Protein AF-A0A8T4SH89-F1 (afdb_monomer)

Sequence (65 aa):
MGVKWFREKKYEKYRLYYLIYEEHKSVFMVAISEKKDQQKVINTIRLLLDFFKEELENLLRNKST

pLDDT: mean 90.33, std 10.92, range [44.03, 97.5]

Nearest PDB structures (foldseek):
  8f5p-assembly1_E  TM=9.222E-01  e=1.612E+00  Leishmania tarentolae
  3kvp-assembly1_C  TM=8.195E-01  e=1.612E+00  Bacillus subtilis
  3kvp-assembly1_D  TM=7.436E-01  e=1.612E+00  Bacillus subtilis
  3kvp-assembly1_B  TM=8.885E-01  e=2.088E+00  Bacillus subtilis
  5mu3-assembly1_B  TM=3.163E-01  e=3.284E+00  Kluyveromyces lactis NRRL Y-1140

Foldseek 3Di:
DDDPQWDWDDDPQKIWIWGQDVVVNDIGTDDMDGPVCVVVVVVVCVVCVVVSVVVVVVVVVVVVD

Structure (mmCIF, N/CA/C/O backbone):
data_AF-A0A8T4SH89-F1
#
_entry.id   AF-A0A8T4SH89-F1
#
loop_
_atom_site.group_PDB
_atom_site.id
_atom_site.type_symbol
_atom_site.label_atom_id
_atom_site.label_alt_id
_atom_site.label_comp_id
_atom_site.label_asym_id
_atom_site.label_entity_id
_atom_site.label_seq_id
_atom_site.pdbx_PDB_ins_code
_atom_site.Cartn_x
_atom_site.Cartn_y
_atom_site.Cartn_z
_atom_site.occupancy
_atom_site.B_iso_or_equiv
_atom_site.auth_seq_id
_atom_site.auth_comp_id
_atom_site.auth_asym_id
_atom_site.auth_atom_id
_atom_site.pdbx_PDB_model_num
ATOM 1 N N . MET A 1 1 ? 9.428 -10.717 7.309 1.00 44.03 1 MET A N 1
ATOM 2 C CA . MET A 1 1 ? 8.746 -9.695 8.135 1.00 44.03 1 MET A CA 1
ATOM 3 C C . MET A 1 1 ? 7.388 -9.390 7.516 1.00 44.03 1 MET A C 1
ATOM 5 O O . MET A 1 1 ? 7.326 -8.656 6.539 1.00 44.03 1 MET A O 1
ATOM 9 N N . GLY A 1 2 ? 6.329 -10.044 7.997 1.00 55.41 2 GLY A N 1
ATOM 10 C CA . GLY A 1 2 ? 4.968 -9.867 7.485 1.00 55.41 2 GLY A CA 1
ATOM 11 C C . GLY A 1 2 ? 4.206 -8.897 8.373 1.00 55.41 2 GLY A C 1
ATOM 12 O O . GLY A 1 2 ? 3.851 -9.248 9.494 1.00 55.41 2 GLY A O 1
ATOM 13 N N . VAL A 1 3 ? 3.987 -7.678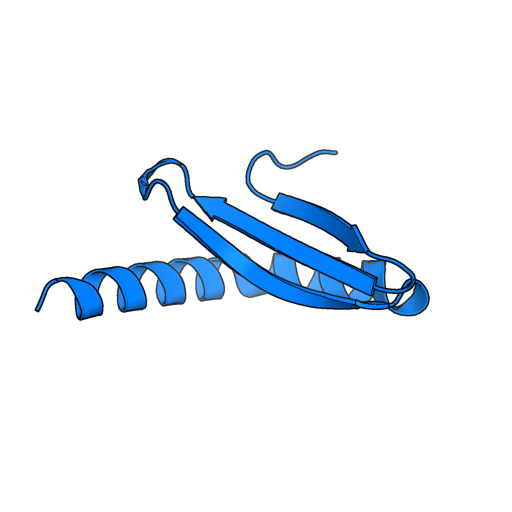 7.893 1.00 70.62 3 VAL A N 1
ATOM 14 C CA . VAL A 1 3 ? 3.133 -6.717 8.592 1.00 70.62 3 VAL A CA 1
ATOM 15 C C . VAL A 1 3 ? 1.683 -7.158 8.393 1.00 70.62 3 VAL A C 1
ATOM 17 O O . VAL A 1 3 ? 1.275 -7.375 7.256 1.00 70.62 3 VAL A O 1
ATOM 20 N N . LYS A 1 4 ? 0.918 -7.360 9.477 1.00 78.56 4 LYS A N 1
ATOM 21 C CA . LYS A 1 4 ? -0.428 -7.974 9.416 1.00 78.56 4 LYS A CA 1
ATOM 22 C C . LYS A 1 4 ? -1.395 -7.226 8.487 1.00 78.56 4 LYS A C 1
ATOM 24 O O . LYS A 1 4 ? -2.221 -7.862 7.834 1.00 78.56 4 LYS A O 1
ATOM 29 N N . TRP A 1 5 ? -1.235 -5.907 8.406 1.00 86.19 5 TRP A N 1
ATOM 30 C CA . TRP A 1 5 ? -2.073 -4.999 7.633 1.00 86.19 5 TRP A CA 1
ATOM 31 C C . TRP A 1 5 ? -1.679 -4.889 6.152 1.00 86.19 5 TRP A C 1
ATOM 33 O O . TRP A 1 5 ? -2.475 -4.388 5.373 1.00 86.19 5 TRP A O 1
ATOM 43 N N . PHE A 1 6 ? -0.503 -5.359 5.717 1.00 93.69 6 PHE A N 1
ATOM 44 C CA . PHE A 1 6 ? -0.060 -5.254 4.318 1.00 93.69 6 PHE A CA 1
ATOM 45 C C . PHE A 1 6 ? -0.136 -6.597 3.602 1.00 93.69 6 PHE A C 1
ATOM 47 O O . PHE A 1 6 ? 0.428 -7.591 4.071 1.00 93.69 6 PHE A O 1
ATOM 54 N N . ARG A 1 7 ? -0.761 -6.629 2.425 1.00 94.12 7 ARG A N 1
ATOM 55 C CA . ARG A 1 7 ? -0.845 -7.836 1.601 1.00 94.12 7 ARG A CA 1
ATOM 56 C C . ARG A 1 7 ? -0.466 -7.565 0.152 1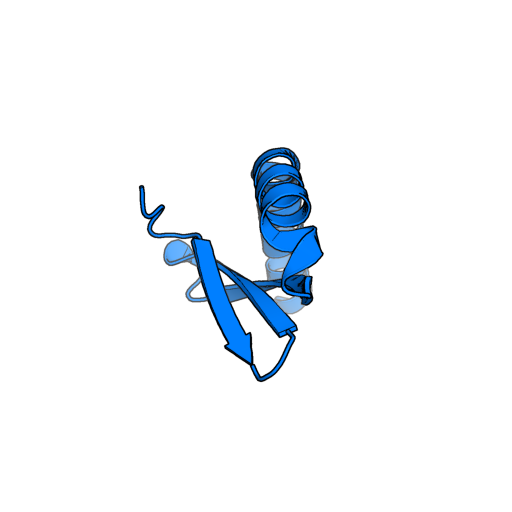.00 94.12 7 ARG A C 1
ATOM 58 O O . ARG A 1 7 ? -0.749 -6.512 -0.409 1.00 94.12 7 ARG A O 1
ATOM 65 N N . GLU A 1 8 ? 0.142 -8.582 -0.447 1.00 95.44 8 GLU A N 1
ATOM 66 C CA . GLU A 1 8 ? 0.412 -8.677 -1.877 1.00 95.44 8 GLU A CA 1
ATOM 67 C C . GLU A 1 8 ? -0.341 -9.893 -2.425 1.00 95.44 8 GLU A C 1
ATOM 69 O O . GLU A 1 8 ? -0.224 -10.992 -1.875 1.00 95.44 8 GLU A O 1
ATOM 74 N N . LYS A 1 9 ? -1.069 -9.719 -3.530 1.00 95.50 9 LYS A N 1
ATOM 75 C CA . LYS A 1 9 ? -1.631 -10.816 -4.325 1.00 95.50 9 LYS A CA 1
ATOM 76 C C . LYS A 1 9 ? -0.991 -10.815 -5.707 1.00 95.50 9 LYS A C 1
ATOM 78 O O . LYS A 1 9 ? -0.987 -9.797 -6.393 1.00 95.50 9 LYS A O 1
ATOM 83 N N . LYS A 1 10 ? -0.452 -11.960 -6.119 1.00 96.44 10 LYS A N 1
ATOM 84 C CA . LYS A 1 10 ? 0.101 -12.149 -7.465 1.00 96.44 10 LYS A CA 1
ATOM 85 C C . LYS A 1 10 ? -1.014 -12.509 -8.438 1.00 96.44 10 LYS A C 1
ATOM 87 O O . LYS A 1 10 ? -1.881 -13.315 -8.100 1.00 96.44 10 LYS A O 1
ATOM 92 N N . TYR A 1 11 ? 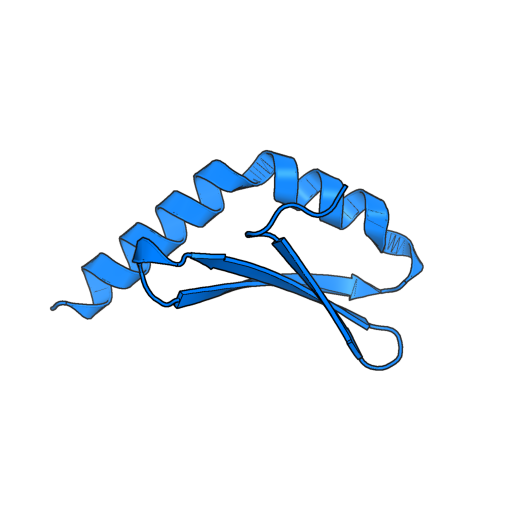-0.959 -11.930 -9.628 1.00 95.38 11 TYR A N 1
ATOM 93 C CA . TYR A 1 11 ? -1.845 -12.259 -10.734 1.00 95.38 11 TYR A CA 1
ATOM 94 C C . TYR A 1 11 ? -1.067 -12.132 -12.043 1.00 95.38 11 TYR A C 1
ATOM 96 O O . TYR A 1 11 ? -0.734 -11.023 -12.462 1.00 95.38 11 TYR A O 1
ATOM 104 N N . GLU A 1 12 ? -0.733 -13.264 -12.662 1.00 95.38 12 GLU A N 1
ATOM 105 C CA . GLU A 1 12 ? 0.176 -13.319 -13.814 1.00 95.38 12 GLU A CA 1
ATOM 106 C C . GLU A 1 12 ? 1.487 -12.554 -13.540 1.00 95.38 12 GLU A C 1
ATOM 108 O O . GLU A 1 12 ? 2.175 -12.795 -12.542 1.00 95.38 12 GLU A O 1
ATOM 113 N N . LYS A 1 13 ? 1.832 -11.590 -14.401 1.00 95.81 13 LYS A N 1
ATOM 114 C CA . LYS A 1 13 ? 3.000 -10.714 -14.244 1.00 95.81 13 LYS A CA 1
ATOM 115 C C . LYS A 1 13 ? 2.803 -9.568 -13.244 1.00 95.81 13 LYS A C 1
ATOM 117 O O . LYS A 1 13 ? 3.764 -8.844 -12.970 1.00 95.81 13 LYS A O 1
ATOM 122 N N . TYR A 1 14 ? 1.593 -9.402 -12.713 1.00 97.25 14 TYR A N 1
ATOM 123 C CA . TYR A 1 14 ? 1.210 -8.302 -11.836 1.00 97.25 14 TYR A CA 1
ATOM 124 C C . TYR A 1 14 ? 1.199 -8.690 -10.356 1.00 97.25 14 TYR A C 1
ATOM 126 O O . TYR A 1 14 ? 1.052 -9.851 -9.961 1.00 97.25 14 TYR A O 1
ATOM 134 N N . ARG A 1 15 ? 1.311 -7.664 -9.520 1.00 96.88 15 ARG A N 1
ATOM 135 C CA . ARG A 1 15 ? 1.169 -7.700 -8.071 1.00 96.88 15 ARG A CA 1
ATOM 136 C C . ARG A 1 15 ? 0.204 -6.622 -7.646 1.00 96.88 15 ARG A C 1
ATOM 138 O O . ARG A 1 15 ? 0.445 -5.449 -7.910 1.00 96.88 15 ARG A O 1
ATOM 145 N N . LEU A 1 16 ? -0.864 -7.033 -6.984 1.00 97.19 16 LEU A N 1
ATOM 146 C CA . LEU A 1 16 ? -1.817 -6.141 -6.352 1.00 97.19 16 LEU A CA 1
ATOM 147 C C . LEU A 1 16 ? -1.422 -5.966 -4.893 1.00 97.19 16 LEU A C 1
ATOM 149 O O . LEU A 1 16 ? -1.223 -6.955 -4.184 1.00 97.19 16 LEU A O 1
ATOM 153 N N . TYR A 1 17 ? -1.348 -4.719 -4.452 1.00 96.88 17 TYR A N 1
ATOM 154 C CA . TYR A 1 17 ? -1.038 -4.364 -3.076 1.00 96.88 17 TYR A CA 1
ATOM 155 C C . TYR A 1 17 ? -2.257 -3.761 -2.414 1.00 96.88 17 TYR A C 1
ATOM 157 O O . TYR A 1 17 ? -2.896 -2.860 -2.964 1.00 96.88 17 TYR A O 1
ATOM 165 N N . TYR A 1 18 ? -2.561 -4.252 -1.221 1.00 96.25 18 TYR A N 1
ATOM 166 C CA . TYR A 1 18 ? -3.697 -3.780 -0.454 1.00 96.25 18 TYR A CA 1
ATOM 167 C C . TYR A 1 18 ? -3.403 -3.758 1.041 1.00 96.25 18 TYR A C 1
ATOM 169 O O . TYR A 1 18 ? -2.604 -4.545 1.562 1.00 96.25 18 TYR A O 1
ATOM 177 N N . LEU A 1 19 ? -4.067 -2.824 1.708 1.00 94.56 19 LEU A N 1
ATOM 178 C CA . LEU A 1 19 ? -4.024 -2.604 3.141 1.00 94.56 19 LEU A CA 1
ATOM 179 C C . LEU A 1 19 ? -5.308 -3.147 3.772 1.00 94.56 19 LEU A C 1
ATOM 181 O O . LEU A 1 19 ? -6.402 -2.924 3.253 1.00 94.56 19 LEU A O 1
ATOM 185 N N . ILE A 1 20 ? -5.172 -3.883 4.870 1.00 93.25 20 ILE A N 1
ATOM 186 C CA . ILE A 1 20 ? -6.281 -4.397 5.674 1.00 93.25 20 ILE A CA 1
ATOM 187 C C . ILE A 1 20 ? -6.416 -3.507 6.905 1.00 93.25 20 ILE A C 1
ATOM 189 O O . ILE A 1 20 ? -5.501 -3.452 7.728 1.00 93.25 20 ILE A O 1
ATOM 193 N N . TYR A 1 21 ? -7.577 -2.871 7.042 1.00 89.56 21 TYR A N 1
ATOM 194 C CA . TYR A 1 21 ? -7.950 -2.077 8.209 1.00 89.56 21 TYR A CA 1
ATOM 195 C C . TYR A 1 21 ? -9.044 -2.819 8.978 1.00 89.56 21 TYR A C 1
ATOM 197 O O . TYR A 1 21 ? -10.227 -2.728 8.643 1.00 89.56 21 TYR A O 1
ATOM 205 N N . GLU A 1 22 ? -8.638 -3.594 9.989 1.00 87.38 22 GLU A N 1
ATOM 206 C CA . GLU A 1 22 ? -9.546 -4.443 10.777 1.00 87.38 22 GLU A CA 1
ATOM 207 C C . GLU A 1 22 ? -10.608 -3.618 11.520 1.00 87.38 22 GLU A C 1
ATOM 209 O O . GLU A 1 22 ? -11.777 -3.999 11.522 1.00 87.38 22 GLU A O 1
ATOM 214 N N . GLU A 1 23 ? -10.228 -2.452 12.051 1.00 86.75 23 GLU A N 1
ATOM 215 C CA . GLU A 1 23 ? -11.126 -1.512 12.743 1.00 86.75 23 GLU A CA 1
ATOM 216 C C . GLU A 1 23 ? -12.300 -1.072 11.858 1.00 86.75 23 GLU A C 1
ATOM 218 O O . GLU A 1 23 ? -13.439 -0.986 12.312 1.00 86.75 23 GLU A O 1
ATOM 223 N N . HIS A 1 24 ? -12.040 -0.873 10.566 1.00 86.31 24 HIS A N 1
ATOM 224 C CA . HIS A 1 24 ? -13.039 -0.451 9.586 1.00 86.31 24 HIS A CA 1
ATOM 225 C C . HIS A 1 24 ? -13.627 -1.615 8.779 1.00 86.31 24 HIS A C 1
ATOM 227 O O . HIS A 1 24 ? -14.382 -1.374 7.835 1.00 86.31 24 HIS A O 1
ATOM 233 N N . LYS A 1 25 ? -13.246 -2.868 9.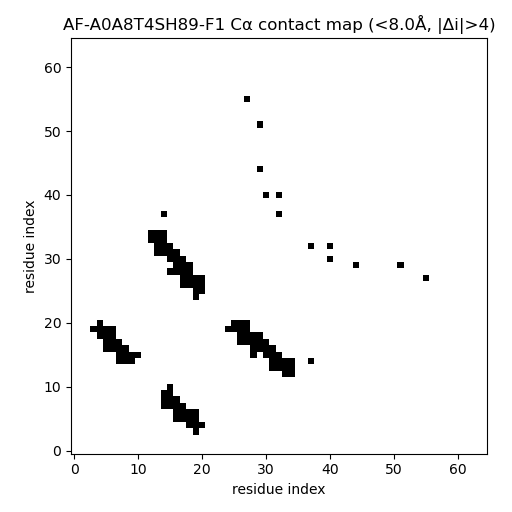083 1.00 88.50 25 LYS A N 1
ATOM 234 C CA . LYS A 1 25 ? -13.573 -4.072 8.289 1.00 88.50 25 LYS A CA 1
ATOM 235 C C . LYS A 1 25 ? -13.404 -3.847 6.778 1.00 88.50 25 LYS A C 1
ATOM 237 O O . LYS A 1 25 ? -14.226 -4.288 5.977 1.00 88.50 25 LYS A O 1
ATOM 242 N N . SER A 1 26 ? -12.352 -3.122 6.400 1.00 88.62 26 SER A N 1
ATOM 243 C CA . SER A 1 26 ? -12.166 -2.598 5.045 1.00 88.62 26 SER A CA 1
ATOM 244 C C . SER A 1 26 ? -10.835 -3.039 4.447 1.00 88.62 26 SER A C 1
ATOM 246 O O . SER A 1 26 ? -9.832 -3.200 5.148 1.00 88.62 26 SER A O 1
ATOM 248 N N . VAL A 1 27 ? -10.829 -3.218 3.126 1.00 92.56 27 VAL A N 1
ATOM 249 C CA . VAL A 1 27 ? -9.624 -3.476 2.333 1.00 92.56 27 VAL A CA 1
ATOM 250 C C . VAL A 1 27 ? -9.422 -2.316 1.371 1.00 92.56 27 VAL A C 1
ATOM 252 O O . VAL A 1 27 ? -10.334 -1.976 0.620 1.00 92.56 27 VAL A O 1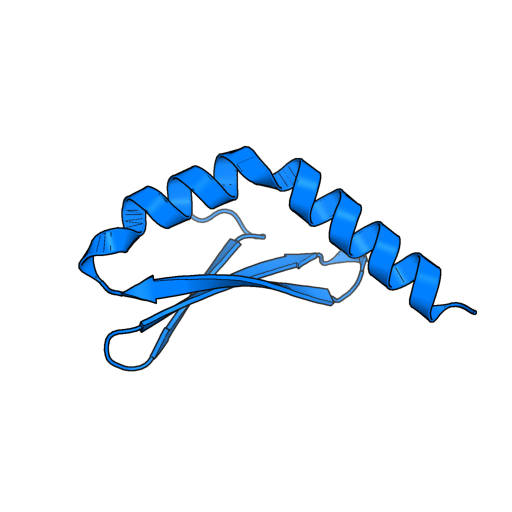
ATOM 255 N N . PHE A 1 28 ? -8.222 -1.739 1.371 1.00 94.50 28 PHE A N 1
ATOM 256 C CA . PHE A 1 28 ? -7.879 -0.605 0.523 1.00 94.50 28 PHE A CA 1
ATOM 257 C C . PHE A 1 28 ? -6.763 -0.979 -0.449 1.00 94.50 28 PHE A C 1
ATOM 259 O O . PHE A 1 28 ? -5.643 -1.284 -0.041 1.00 94.50 28 PHE A O 1
ATOM 266 N N . MET A 1 29 ? -7.075 -1.021 -1.744 1.00 94.94 29 MET A N 1
ATOM 267 C CA . MET A 1 29 ? -6.093 -1.311 -2.789 1.00 94.94 29 MET A CA 1
ATOM 268 C C . MET A 1 29 ? -5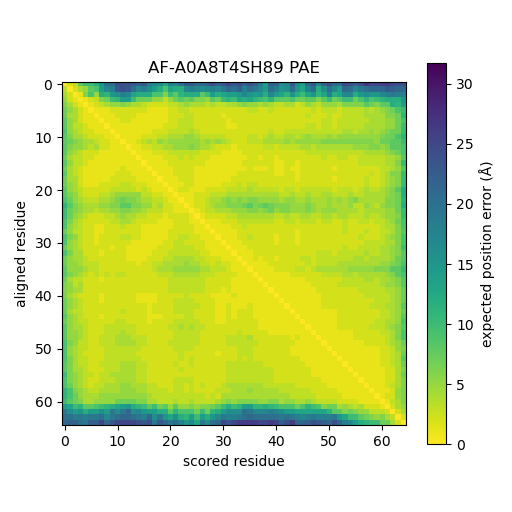.278 -0.051 -3.081 1.00 94.94 29 MET A C 1
ATOM 270 O O . MET A 1 29 ? -5.848 0.974 -3.436 1.00 94.94 29 MET A O 1
ATOM 274 N N . VAL A 1 30 ? -3.955 -0.141 -2.953 1.00 96.00 30 VAL A N 1
ATOM 275 C CA . VAL A 1 30 ? -3.069 1.037 -2.979 1.00 96.00 30 VAL A CA 1
ATOM 276 C C . VAL A 1 30 ? -2.118 1.067 -4.168 1.00 96.00 30 VAL A C 1
ATOM 278 O O . VAL A 1 30 ? -1.626 2.130 -4.530 1.00 96.00 30 VAL A O 1
ATOM 281 N N . ALA A 1 31 ? -1.839 -0.081 -4.793 1.00 96.50 31 ALA A N 1
ATOM 282 C CA . ALA A 1 31 ? -0.992 -0.126 -5.980 1.00 96.50 31 ALA A CA 1
ATOM 283 C C . ALA A 1 31 ? -1.163 -1.420 -6.782 1.00 96.50 31 ALA A C 1
ATOM 285 O O . ALA A 1 31 ? -1.531 -2.470 -6.248 1.00 96.50 31 ALA A O 1
ATOM 286 N N . ILE A 1 32 ? -0.782 -1.345 -8.057 1.00 96.94 32 ILE A N 1
ATOM 287 C CA . ILE A 1 32 ? -0.529 -2.492 -8.928 1.00 96.94 32 ILE A CA 1
ATOM 288 C C . ILE A 1 32 ? 0.867 -2.312 -9.527 1.00 96.94 32 ILE A C 1
ATOM 290 O O . ILE A 1 32 ? 1.223 -1.209 -9.939 1.00 96.94 32 ILE A O 1
ATOM 294 N N . SER A 1 33 ? 1.673 -3.370 -9.569 1.00 97.44 33 SER A N 1
ATOM 295 C CA . SER A 1 33 ? 3.005 -3.321 -10.186 1.00 97.44 33 SER A CA 1
ATOM 296 C C . SER A 1 33 ? 3.372 -4.617 -10.895 1.00 97.44 33 SER A C 1
ATOM 298 O O . SER A 1 33 ? 2.736 -5.648 -10.689 1.00 97.44 33 SER A O 1
ATOM 300 N N . GLU A 1 34 ? 4.399 -4.579 -11.742 1.00 97.50 34 GLU A N 1
ATOM 301 C CA . GLU A 1 34 ? 5.004 -5.787 -12.307 1.00 97.50 34 GLU A CA 1
ATOM 302 C C . GLU A 1 34 ? 6.089 -6.371 -11.393 1.00 97.50 34 GLU A C 1
ATOM 304 O O . GLU A 1 34 ? 6.477 -5.797 -10.367 1.00 97.50 34 GLU A O 1
ATOM 309 N N . LYS A 1 35 ? 6.648 -7.527 -11.789 1.00 94.62 35 LYS A N 1
ATOM 310 C CA . LYS A 1 35 ? 7.6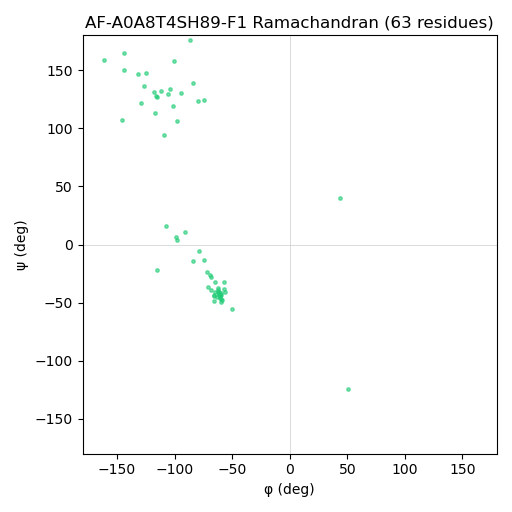46 -8.205 -10.962 1.00 94.62 35 LYS A CA 1
ATOM 311 C C . LYS A 1 35 ? 8.864 -7.323 -10.620 1.00 94.62 35 LYS A C 1
ATOM 313 O O . LYS A 1 35 ? 9.373 -7.366 -9.498 1.00 94.62 35 LYS A O 1
ATOM 318 N N . LYS A 1 36 ? 9.325 -6.561 -11.610 1.00 96.56 36 LYS A N 1
ATOM 319 C CA . LYS A 1 36 ? 10.553 -5.754 -11.575 1.00 96.56 36 LYS A CA 1
ATOM 320 C C . LYS A 1 36 ? 10.487 -4.561 -10.613 1.00 96.56 36 LYS A C 1
ATOM 322 O O . LYS A 1 36 ? 11.507 -4.191 -10.046 1.00 96.56 36 LYS A O 1
ATOM 327 N N . ASP A 1 37 ? 9.295 -4.022 -10.358 1.00 96.81 37 ASP A N 1
ATOM 328 C CA . ASP A 1 37 ? 9.111 -2.781 -9.589 1.00 96.81 37 ASP A CA 1
ATOM 329 C C . ASP A 1 37 ? 8.743 -3.026 -8.116 1.00 96.81 37 ASP A C 1
ATOM 331 O O . ASP A 1 37 ? 8.460 -2.087 -7.371 1.00 96.81 37 ASP A O 1
ATOM 335 N N . GLN A 1 38 ? 8.762 -4.289 -7.670 1.00 93.75 38 GLN A N 1
ATOM 336 C CA . GLN A 1 38 ? 8.240 -4.713 -6.364 1.00 93.75 38 GLN A CA 1
ATOM 337 C C . GLN A 1 38 ? 8.754 -3.874 -5.201 1.00 93.75 38 GLN A C 1
ATOM 339 O O . GLN A 1 38 ? 7.976 -3.341 -4.417 1.00 93.75 38 GLN A O 1
ATOM 344 N N . GLN A 1 39 ? 10.079 -3.791 -5.076 1.00 95.94 39 GLN A N 1
ATOM 345 C CA . GLN A 1 39 ? 10.706 -3.209 -3.900 1.00 95.94 39 GLN A CA 1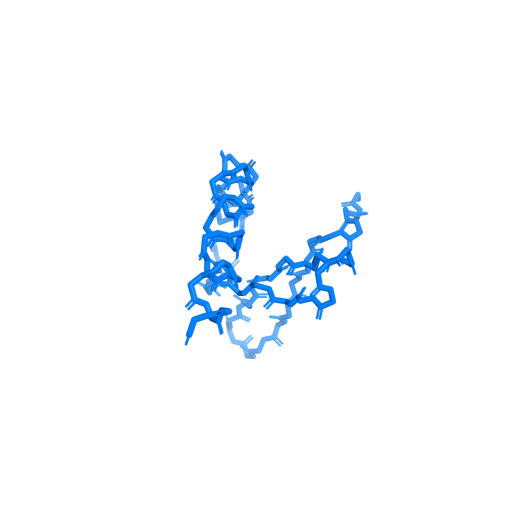
ATOM 346 C C . GLN A 1 39 ? 10.489 -1.699 -3.869 1.00 95.94 39 GLN A C 1
ATOM 348 O O . GLN A 1 39 ? 10.238 -1.140 -2.804 1.00 95.94 39 GLN A O 1
ATOM 353 N N . LYS A 1 40 ? 10.516 -1.058 -5.044 1.00 97.00 40 LYS A N 1
ATOM 354 C CA . LYS A 1 40 ? 10.206 0.362 -5.196 1.00 97.00 40 LYS A CA 1
ATOM 355 C C . LYS A 1 40 ? 8.782 0.645 -4.724 1.00 97.00 40 LYS A C 1
ATOM 357 O O . LYS A 1 40 ? 8.594 1.514 -3.882 1.00 97.00 40 LYS A O 1
ATOM 362 N N . VAL A 1 41 ? 7.810 -0.141 -5.188 1.00 96.69 41 VAL A N 1
ATOM 363 C CA . VAL A 1 41 ? 6.400 0.034 -4.814 1.00 96.69 41 VAL A CA 1
ATOM 364 C C . VAL A 1 41 ? 6.166 -0.239 -3.331 1.00 96.69 41 VAL A C 1
ATOM 366 O O . VAL A 1 41 ? 5.521 0.565 -2.668 1.00 96.69 41 VAL A O 1
ATOM 369 N N . ILE A 1 42 ? 6.749 -1.302 -2.768 1.00 95.06 42 ILE A N 1
ATOM 370 C CA . ILE A 1 42 ? 6.660 -1.581 -1.324 1.00 95.06 42 ILE A CA 1
ATOM 371 C C . ILE A 1 42 ? 7.247 -0.424 -0.503 1.00 95.06 42 ILE A C 1
ATOM 373 O O . ILE A 1 42 ? 6.662 -0.037 0.508 1.00 95.06 42 ILE A O 1
ATOM 377 N N . ASN A 1 43 ? 8.380 0.144 -0.925 1.00 95.94 43 ASN A N 1
ATOM 378 C CA . ASN A 1 43 ? 8.994 1.277 -0.234 1.00 95.94 43 ASN A CA 1
ATOM 379 C C . ASN A 1 43 ? 8.108 2.525 -0.309 1.00 95.94 43 ASN A C 1
ATOM 381 O O . ASN A 1 43 ? 7.891 3.168 0.712 1.00 95.94 43 ASN A O 1
ATOM 385 N N . THR A 1 44 ? 7.544 2.828 -1.480 1.00 96.19 44 THR A N 1
ATOM 386 C CA . THR A 1 44 ? 6.597 3.938 -1.641 1.00 96.19 44 THR A CA 1
ATOM 387 C C . THR A 1 44 ? 5.359 3.753 -0.767 1.00 96.19 44 THR A C 1
ATOM 389 O O . THR A 1 44 ? 4.968 4.689 -0.081 1.00 96.19 44 THR A O 1
ATOM 392 N N . ILE A 1 45 ? 4.784 2.547 -0.714 1.00 94.69 45 ILE A N 1
ATOM 393 C CA . ILE A 1 45 ? 3.608 2.280 0.127 1.00 94.69 45 ILE A CA 1
ATOM 394 C C . ILE A 1 45 ? 3.924 2.519 1.601 1.00 94.69 45 ILE A C 1
ATOM 396 O O . ILE A 1 45 ? 3.116 3.116 2.301 1.00 94.69 45 ILE A O 1
ATOM 400 N N . ARG A 1 46 ? 5.107 2.101 2.066 1.00 92.75 46 ARG A N 1
ATOM 401 C CA . ARG A 1 46 ? 5.549 2.338 3.448 1.00 92.75 46 ARG A CA 1
ATOM 402 C C . ARG A 1 46 ? 5.684 3.821 3.784 1.00 92.75 46 ARG A C 1
ATOM 404 O O . ARG A 1 46 ? 5.369 4.199 4.903 1.00 92.75 46 ARG A O 1
ATOM 411 N N . LEU A 1 47 ? 6.147 4.636 2.837 1.00 95.31 47 LEU A N 1
ATOM 412 C CA . LEU A 1 47 ? 6.277 6.086 3.020 1.00 95.31 47 LEU A CA 1
ATOM 413 C C . LEU A 1 47 ? 4.922 6.806 3.036 1.00 95.31 47 LEU A C 1
ATOM 415 O O . LEU A 1 47 ? 4.825 7.890 3.594 1.00 95.31 47 LEU A O 1
ATOM 419 N N . LEU A 1 48 ? 3.892 6.212 2.429 1.00 95.25 48 LEU A N 1
ATOM 420 C CA . LEU A 1 48 ? 2.566 6.811 2.263 1.00 95.25 48 LEU A CA 1
ATOM 421 C C . LEU A 1 48 ? 1.494 6.180 3.167 1.00 95.25 48 LEU A C 1
ATOM 423 O O . LEU A 1 48 ? 0.306 6.361 2.917 1.00 95.25 48 LEU A O 1
ATOM 427 N N . LEU A 1 49 ? 1.872 5.421 4.202 1.00 91.12 49 LEU A N 1
ATOM 428 C CA . LEU A 1 49 ? 0.899 4.711 5.045 1.00 91.12 49 LEU A CA 1
ATOM 429 C C . LEU A 1 49 ? -0.084 5.642 5.741 1.00 91.12 49 LEU A C 1
ATOM 431 O O . LEU A 1 49 ? -1.283 5.368 5.728 1.00 91.12 49 LEU A O 1
ATOM 435 N N . ASP A 1 50 ? 0.425 6.726 6.321 1.00 91.56 50 ASP A N 1
ATOM 436 C CA . ASP A 1 50 ? -0.405 7.690 7.040 1.00 91.56 50 ASP A CA 1
ATOM 437 C C . ASP A 1 50 ? -1.375 8.380 6.076 1.00 91.56 50 ASP A C 1
ATOM 439 O O . ASP A 1 50 ? -2.567 8.466 6.357 1.00 91.56 50 ASP A O 1
ATOM 443 N N . PHE A 1 51 ? -0.892 8.730 4.880 1.00 94.56 51 PHE A N 1
ATOM 444 C CA . PHE A 1 51 ? -1.724 9.262 3.804 1.00 94.56 51 PHE A CA 1
ATOM 445 C C . PHE A 1 51 ? -2.843 8.286 3.406 1.00 94.56 51 PHE A C 1
ATOM 447 O O . PHE A 1 51 ? -4.005 8.668 3.340 1.00 94.56 51 PHE A O 1
ATOM 454 N N . PHE A 1 52 ? -2.537 7.000 3.194 1.00 93.00 52 PHE A N 1
ATOM 455 C CA . PHE A 1 52 ? -3.571 6.017 2.845 1.00 93.00 52 PHE A CA 1
ATOM 456 C C . PHE A 1 52 ? -4.597 5.796 3.956 1.00 93.00 52 PHE A C 1
ATOM 458 O O . PHE A 1 52 ? -5.757 5.503 3.661 1.00 93.00 52 PHE A O 1
ATOM 465 N N . LYS A 1 53 ? -4.183 5.918 5.222 1.00 90.31 53 LYS A N 1
ATOM 466 C CA . LYS A 1 53 ? -5.103 5.852 6.357 1.00 90.31 53 LYS A CA 1
ATOM 467 C C . LYS A 1 53 ? -6.067 7.041 6.342 1.00 90.31 53 LYS A C 1
ATOM 469 O O . LYS A 1 53 ? -7.273 6.821 6.421 1.00 90.31 53 LYS A O 1
ATOM 474 N N . GLU A 1 54 ? -5.551 8.255 6.173 1.00 93.12 54 GLU A N 1
ATOM 475 C CA . GLU A 1 54 ? -6.364 9.474 6.090 1.00 93.12 54 GLU A CA 1
ATOM 476 C C . GLU A 1 54 ? -7.354 9.420 4.914 1.00 93.12 54 GLU A C 1
ATOM 478 O O . GLU A 1 54 ? -8.541 9.705 5.076 1.00 93.12 54 GLU A O 1
ATOM 483 N N . GLU A 1 55 ? -6.901 8.962 3.743 1.00 94.00 55 GLU A N 1
ATOM 484 C CA . GLU A 1 55 ? -7.760 8.787 2.568 1.00 94.00 55 GLU A CA 1
ATOM 485 C C . GLU A 1 55 ? -8.903 7.796 2.825 1.00 94.00 55 GLU A C 1
ATOM 487 O O . GLU A 1 55 ? -10.053 8.064 2.467 1.00 94.00 55 GLU A O 1
ATOM 492 N N . LEU A 1 56 ? -8.627 6.663 3.482 1.00 92.06 56 LEU A N 1
ATOM 493 C CA . LEU A 1 56 ? -9.670 5.702 3.845 1.00 92.06 56 LEU A CA 1
ATOM 494 C C . LEU A 1 56 ? -10.683 6.313 4.822 1.00 92.06 56 LEU A C 1
ATOM 496 O O . LEU A 1 56 ? -11.889 6.155 4.626 1.00 92.06 56 LEU A O 1
ATOM 500 N N . GLU A 1 57 ? -10.218 7.012 5.856 1.00 91.38 57 GLU A N 1
ATOM 501 C CA . GLU A 1 57 ? -11.088 7.669 6.837 1.00 91.38 57 GLU A CA 1
ATOM 502 C C . GLU A 1 57 ? -11.980 8.731 6.175 1.00 91.38 57 GLU A C 1
ATOM 504 O O . GLU 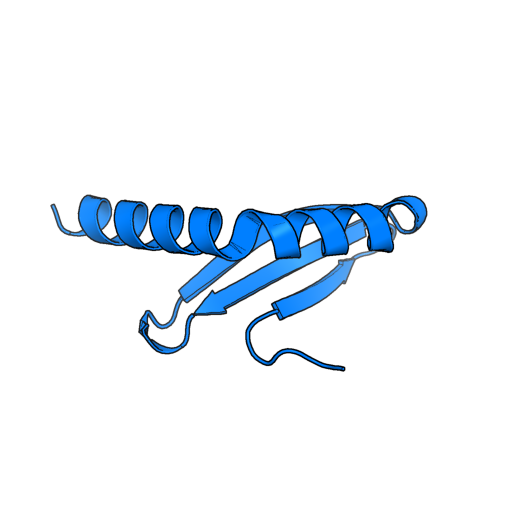A 1 57 ? -13.190 8.773 6.422 1.00 91.38 57 GLU A O 1
ATOM 509 N N . ASN A 1 58 ? -11.420 9.530 5.262 1.00 93.50 58 ASN A N 1
ATOM 510 C CA . ASN A 1 58 ? -12.166 10.507 4.468 1.00 93.50 58 ASN A CA 1
ATOM 511 C C . ASN A 1 58 ? -13.234 9.833 3.588 1.00 93.50 58 ASN A C 1
ATOM 513 O O . ASN A 1 58 ? -14.381 10.288 3.549 1.00 93.50 58 ASN A O 1
ATOM 517 N N . LEU A 1 59 ? -12.897 8.721 2.925 1.00 91.25 59 LEU A N 1
ATOM 518 C CA . LEU A 1 59 ? -13.845 7.945 2.117 1.00 91.25 59 LEU A CA 1
ATOM 519 C C . LEU A 1 59 ? -14.994 7.369 2.956 1.00 91.25 59 LEU A C 1
ATOM 521 O O . LEU A 1 59 ? -16.147 7.391 2.520 1.00 91.25 59 LEU A O 1
ATOM 525 N N . LEU A 1 60 ? -14.700 6.861 4.155 1.00 89.56 60 LEU A N 1
ATOM 526 C CA . LEU A 1 60 ? -15.709 6.311 5.064 1.00 89.56 60 LEU A CA 1
ATOM 527 C C . LEU A 1 60 ? -16.632 7.403 5.622 1.00 89.56 60 LEU A C 1
ATOM 529 O O . LEU A 1 60 ? -17.848 7.200 5.687 1.00 89.56 60 LEU A O 1
ATOM 533 N N . ARG A 1 61 ? -16.081 8.578 5.952 1.00 91.06 61 ARG A N 1
ATOM 534 C CA . ARG A 1 61 ? -16.867 9.748 6.373 1.00 91.06 61 ARG A CA 1
ATOM 535 C C . ARG A 1 61 ? -17.843 10.181 5.277 1.00 91.06 61 ARG A C 1
ATOM 537 O O . ARG A 1 61 ? -19.026 10.351 5.552 1.00 91.06 61 ARG A O 1
ATOM 544 N N . ASN A 1 62 ? -17.371 10.283 4.034 1.00 87.94 62 ASN A N 1
ATOM 545 C CA . ASN A 1 62 ? -18.184 10.748 2.906 1.00 87.94 62 ASN A CA 1
ATOM 546 C C . ASN A 1 62 ? -19.292 9.765 2.495 1.00 87.94 62 ASN A C 1
ATOM 548 O O . ASN A 1 62 ? -20.308 10.192 1.963 1.00 87.94 62 ASN A O 1
ATOM 552 N N . LYS A 1 63 ? -19.136 8.459 2.751 1.00 76.06 63 LYS A N 1
ATOM 553 C CA . LYS A 1 63 ? -20.196 7.459 2.507 1.00 76.06 63 LYS A CA 1
ATOM 554 C C . LYS A 1 63 ? -21.339 7.483 3.525 1.00 76.06 63 LYS A C 1
ATOM 556 O O . LYS A 1 63 ? -22.343 6.817 3.302 1.00 76.06 63 LYS A O 1
ATOM 561 N N . SER A 1 64 ? -21.163 8.172 4.651 1.00 62.22 64 SER A N 1
ATOM 562 C CA . SER A 1 64 ? -22.142 8.206 5.746 1.00 62.22 64 SER A CA 1
ATOM 563 C C . SER A 1 64 ? -23.150 9.362 5.618 1.00 62.22 64 SER A C 1
ATOM 565 O O . SER A 1 64 ? -23.875 9.636 6.571 1.00 62.22 64 SER A O 1
ATOM 567 N N . THR A 1 65 ? -23.175 10.043 4.463 1.00 49.75 65 THR A N 1
ATOM 568 C CA . THR A 1 65 ? -24.151 11.082 4.078 1.00 49.75 65 THR A CA 1
ATOM 569 C C . THR A 1 65 ? -24.956 10.588 2.884 1.00 49.75 65 THR A C 1
ATOM 571 O O . THR A 1 65 ? -26.178 10.842 2.861 1.00 49.75 65 THR A O 1
#

Radius of gyration: 12.77 Å; Cα contacts (8 Å, |Δi|>4): 63; chains: 1; bounding box: 35×24×27 Å

Secondary structure (DSSP, 8-state):
---TTEEEEEETTEEEEEEEETTTTEEEEEEEEEGGGHHHHHHHHHHTHHHHHHHHHHHHHHTT-

Solvent-accessible surface area (backbone atoms only — not comparable to full-atom values): 3942 Å² total; per-residue (Å²): 138,82,56,91,41,60,46,77,46,78,54,90,69,36,35,41,32,34,38,51,40,74,95,72,75,41,77,46,79,77,49,75,42,46,75,90,47,47,68,62,52,54,51,52,49,67,77,39,46,69,58,54,51,52,53,50,53,51,53,56,58,64,70,76,113

Mean predicted aligned error: 4.15 Å